Protein AF-A0AAW3FQ22-F1 (afdb_monomer)

pLDDT: mean 80.66, std 16.22, range [45.88, 98.12]

Foldseek 3Di:
DAPWFAFDQDDDPPDARQWGFGHRPNDTDIGGPPDSPDHDWAFQPDAELVRHTDTQQFWKQAPVRWIWGKHADWDQDPVRDIDHTIWTATLQPRDTDHDDNNIDRPGGCPPCVVSSVPRD

Secondary structure (DSSP, 8-state):
--SB------S-TTS--SEEEEEETTEEEEEE---TT--PPPEEEEE-TTSPEEETTEEEE-TT--EEEEEEEEEE-TTS-EEEEEEEEETTT--EE---TT-EEEEETTT-GGGGTTT-

InterPro domains:
  IPR010024 Conserved hypothetical protein CHP1671 [TIGR01671] (32-118)
  IPR019096 YopX protein [PF09643] (29-117)
  IPR023385 YopX-like, C-terminal [G3DSA:2.30.30.290] (45-120)

Sequence (120 aa):
MADYVSAIQNGDTQGTPSSVNVIVNGKNETWDIKNDHVELLQFTGLKDVNGKDIYEGDVLRTKAGLIQIVEKGILETDREDIISGFYANNLSDDKPHTFSYDDEAIGNVHENPELLEADK

Solvent-accessible surface area (backbone atoms only — not comparable to full-atom values): 7318 Å² total; per-residue (Å²): 129,66,79,42,80,50,73,52,70,65,69,69,102,83,60,76,49,52,34,33,47,30,30,48,79,91,37,86,42,78,46,72,46,89,46,102,83,62,82,88,67,52,75,72,88,47,60,31,61,85,67,48,78,40,35,49,41,27,27,31,34,39,84,89,66,51,49,24,38,28,47,74,51,75,44,77,44,101,81,77,46,75,49,76,48,78,34,30,29,29,70,73,75,73,47,80,37,78,86,56,81,63,23,34,76,79,47,28,64,84,86,35,58,71,69,72,62,74,64,111

Mean predicted aligned error: 8.67 Å

Nearest PDB structures (foldseek):
  2p84-assembly1_A-2  TM=6.814E-01  e=4.767E-05  Phietavirus pv37
  6gml-assembly1_Z  TM=2.556E-01  e=1.141E+00  Homo sapiens
  8k6t-assembly1_A  TM=4.507E-01  e=7.062E+00  Streptococcus pyogenes serotype M3
  9ixm-assembly1_B  TM=1.860E-01  e=8.870E+00  Lacticaseibacillus

Organism: NCBI:txid1304889

Radius of gyration: 16.41 Å; Cα contacts (8 Å, |Δi|>4): 229; chains: 1; bounding box: 46×29×38 Å

Structure (mmCIF, N/CA/C/O backbone):
data_AF-A0AAW3FQ22-F1
#
_entry.id   AF-A0AAW3FQ22-F1
#
loop_
_atom_site.group_PDB
_atom_site.id
_atom_site.type_symbol
_atom_site.label_atom_id
_atom_site.label_alt_id
_atom_site.label_comp_id
_atom_site.label_asym_id
_atom_site.label_entity_id
_atom_site.label_seq_id
_atom_site.pdbx_PDB_ins_code
_atom_site.Cartn_x
_atom_site.Cartn_y
_atom_site.Cartn_z
_atom_site.occupancy
_atom_site.B_iso_or_equiv
_atom_site.auth_seq_id
_atom_site.auth_comp_id
_atom_site.auth_asym_id
_atom_site.auth_atom_id
_atom_site.pdbx_PDB_model_num
ATOM 1 N N . MET A 1 1 ? -27.531 5.070 4.772 1.00 50.09 1 MET A N 1
ATOM 2 C CA . MET A 1 1 ? -26.093 5.248 4.482 1.00 50.09 1 MET A CA 1
ATOM 3 C C . MET A 1 1 ? -25.555 6.178 5.550 1.00 50.09 1 MET A C 1
ATOM 5 O O . MET A 1 1 ? -26.291 7.078 5.922 1.00 50.09 1 MET A O 1
ATOM 9 N N . ALA A 1 2 ? -24.375 5.921 6.114 1.00 46.56 2 ALA A N 1
ATOM 10 C CA . ALA A 1 2 ? -23.752 6.887 7.016 1.00 46.56 2 ALA A CA 1
ATOM 11 C C . ALA A 1 2 ? -23.307 8.105 6.195 1.00 46.56 2 ALA A C 1
ATOM 13 O O . ALA A 1 2 ? -22.714 7.925 5.134 1.00 46.56 2 ALA A O 1
ATOM 14 N N . ASP A 1 3 ? -23.615 9.313 6.666 1.00 49.25 3 ASP A N 1
ATOM 15 C CA . ASP A 1 3 ? -23.253 10.553 5.965 1.00 49.25 3 ASP A CA 1
ATOM 16 C C . ASP A 1 3 ? -21.737 10.810 5.991 1.00 49.25 3 ASP A C 1
ATOM 18 O O . ASP A 1 3 ? -21.208 11.469 5.099 1.00 49.25 3 ASP A O 1
ATOM 22 N N . TYR A 1 4 ? -21.029 1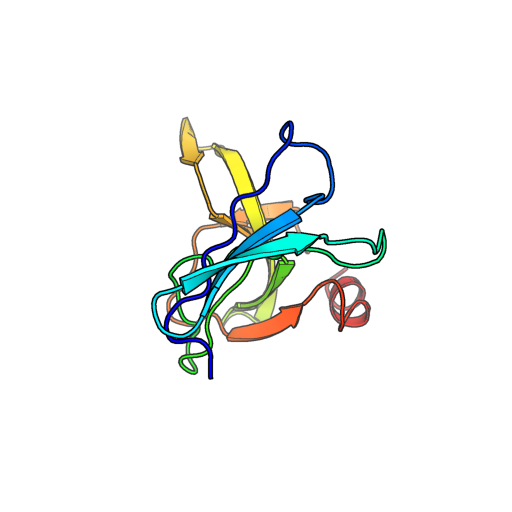0.294 7.007 1.00 52.34 4 TYR A N 1
ATOM 23 C CA . TYR A 1 4 ? -19.587 10.469 7.165 1.00 52.34 4 TYR A CA 1
ATOM 24 C C . TYR A 1 4 ? -18.982 9.424 8.121 1.00 52.34 4 TYR A C 1
ATOM 26 O O . TYR A 1 4 ? -19.263 9.409 9.316 1.00 52.34 4 TYR A O 1
ATOM 34 N N . VAL A 1 5 ? -18.106 8.549 7.625 1.00 56.78 5 VAL A N 1
ATOM 35 C CA . VAL A 1 5 ? -17.374 7.595 8.474 1.00 56.78 5 VAL A CA 1
ATOM 36 C C . VAL A 1 5 ? -15.961 8.123 8.689 1.00 56.78 5 VAL A C 1
ATOM 38 O O . VAL A 1 5 ? -15.117 8.012 7.807 1.00 56.78 5 VAL A O 1
ATOM 41 N N . SER A 1 6 ? -15.693 8.702 9.858 1.00 56.03 6 SER A N 1
ATOM 42 C CA . SER A 1 6 ? -14.320 8.826 10.349 1.00 56.03 6 SER A CA 1
ATOM 43 C C . SER A 1 6 ? -13.926 7.545 11.069 1.00 56.03 6 SER A C 1
ATOM 45 O O . SER A 1 6 ? -14.743 6.927 11.742 1.00 56.03 6 SER A O 1
ATOM 47 N N . ALA A 1 7 ? -12.667 7.152 10.956 1.00 59.03 7 ALA A N 1
ATOM 48 C CA . ALA A 1 7 ? -12.077 6.156 11.826 1.00 59.03 7 ALA A CA 1
ATOM 49 C C . ALA A 1 7 ? -10.898 6.797 12.537 1.00 59.03 7 ALA A C 1
ATOM 51 O O . ALA A 1 7 ? -10.021 7.372 11.900 1.00 59.03 7 ALA A O 1
ATOM 52 N N . ILE A 1 8 ? -10.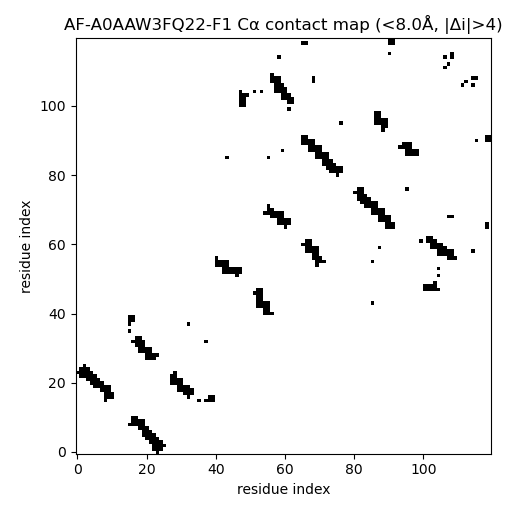912 6.746 13.865 1.00 56.16 8 ILE A N 1
ATOM 53 C CA . ILE A 1 8 ? -9.790 7.180 14.687 1.00 56.16 8 ILE A CA 1
ATOM 54 C C . ILE A 1 8 ? -9.230 5.905 15.296 1.00 56.16 8 ILE A C 1
ATOM 56 O O . ILE A 1 8 ? -9.877 5.310 16.156 1.00 56.16 8 ILE A O 1
ATOM 60 N N . GLN A 1 9 ? -8.064 5.470 14.821 1.00 57.38 9 GLN A N 1
ATOM 61 C CA . GLN A 1 9 ? -7.328 4.384 15.455 1.00 57.38 9 GLN A CA 1
ATOM 62 C C . GLN A 1 9 ? -6.844 4.875 16.823 1.00 57.38 9 GLN A C 1
ATOM 64 O O . GLN A 1 9 ? -6.022 5.785 16.917 1.00 57.38 9 GLN A O 1
ATOM 69 N N . ASN A 1 10 ? -7.394 4.296 17.888 1.00 48.56 10 ASN A N 1
ATOM 70 C CA . ASN A 1 10 ? -6.971 4.564 19.258 1.00 48.56 10 ASN A CA 1
ATOM 71 C C . ASN A 1 10 ? -5.899 3.532 19.650 1.00 48.56 10 ASN A C 1
ATOM 73 O O . ASN A 1 10 ? -6.248 2.396 19.969 1.00 48.56 10 ASN A O 1
ATOM 77 N N . GLY A 1 11 ? -4.613 3.898 19.611 1.00 52.22 11 GLY A N 1
ATOM 78 C CA . GLY A 1 11 ? -3.507 3.003 19.991 1.00 52.22 11 GLY A CA 1
ATOM 79 C C . GLY A 1 11 ? -2.164 3.386 19.370 1.00 52.22 11 GLY A C 1
ATOM 80 O O . GLY A 1 11 ? -2.115 4.196 18.445 1.00 52.22 11 GLY A O 1
ATOM 81 N N . ASP A 1 12 ? -1.077 2.837 19.912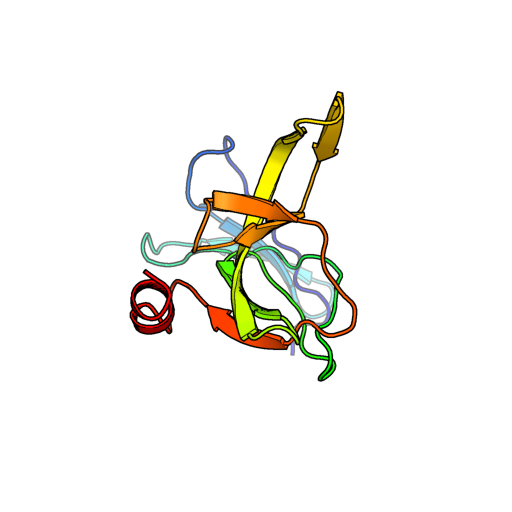 1.00 45.88 12 ASP A N 1
ATOM 82 C CA . ASP A 1 12 ? 0.267 2.928 19.343 1.00 45.88 12 ASP A CA 1
ATOM 83 C C . ASP A 1 12 ? 0.315 2.280 17.949 1.00 45.88 12 ASP A C 1
ATOM 85 O O . ASP A 1 12 ? -0.504 1.440 17.585 1.00 45.88 12 ASP A O 1
ATOM 89 N N . THR A 1 13 ? 1.257 2.731 17.127 1.00 49.06 13 THR A N 1
ATOM 90 C CA . THR A 1 13 ? 1.355 2.517 15.672 1.00 49.06 13 THR A CA 1
ATOM 91 C C . THR A 1 13 ? 1.643 1.065 15.239 1.00 49.06 13 THR A C 1
ATOM 93 O O . THR A 1 13 ? 2.275 0.851 14.210 1.00 49.06 13 THR A O 1
ATOM 96 N N . GLN A 1 14 ? 1.252 0.069 16.036 1.00 50.72 14 GLN A N 1
ATOM 97 C CA . GLN A 1 14 ? 1.576 -1.353 15.869 1.00 50.72 14 GLN A CA 1
ATOM 98 C C . GLN A 1 14 ? 0.372 -2.300 16.056 1.00 50.72 14 GLN A C 1
ATOM 100 O O . GLN A 1 14 ? 0.549 -3.508 15.931 1.00 50.72 14 GLN A O 1
ATOM 105 N N . GLY A 1 15 ? -0.837 -1.817 16.372 1.00 51.41 15 GLY A N 1
ATOM 106 C CA . GLY A 1 15 ? -1.931 -2.703 16.792 1.00 51.41 15 GLY A CA 1
ATOM 107 C C . GLY A 1 15 ? -3.294 -2.337 16.224 1.00 51.41 15 GLY A C 1
ATOM 108 O O . GLY A 1 15 ? -3.686 -1.168 16.215 1.00 51.41 15 GLY A O 1
ATOM 109 N N . THR A 1 16 ? -4.008 -3.368 15.771 1.00 52.94 16 THR A N 1
ATOM 110 C CA . THR A 1 16 ? -5.393 -3.363 15.297 1.00 52.94 16 THR A CA 1
ATOM 111 C C . THR A 1 16 ? -6.258 -2.367 16.080 1.00 52.94 16 THR A C 1
ATOM 113 O O . THR A 1 16 ? -6.267 -2.399 17.315 1.00 52.94 16 THR A O 1
ATOM 116 N N . PRO A 1 17 ? -6.985 -1.461 15.407 1.00 59.53 17 PRO A N 1
ATOM 117 C CA . PRO A 1 17 ? -7.840 -0.494 16.081 1.00 59.53 17 PRO A CA 1
ATOM 118 C C . PRO A 1 17 ? -8.868 -1.226 16.946 1.00 59.53 17 PRO A C 1
ATOM 120 O O . PRO A 1 17 ? -9.654 -2.018 16.447 1.00 59.53 17 PRO A O 1
ATOM 123 N N . SER A 1 18 ? -8.880 -0.936 18.248 1.00 59.34 18 SER A N 1
ATOM 124 C CA . SER A 1 18 ? -9.841 -1.515 19.202 1.00 59.34 18 SER A CA 1
ATOM 125 C C . SER A 1 18 ? -11.249 -0.916 19.069 1.00 59.34 18 SER A C 1
ATOM 127 O O . SER A 1 18 ? -12.237 -1.489 19.528 1.00 59.34 18 SER A O 1
ATOM 129 N N . SER A 1 19 ? -11.358 0.256 18.442 1.00 65.25 19 SER A N 1
ATOM 130 C CA . SER A 1 19 ? -12.616 0.968 18.212 1.00 65.25 19 SER A CA 1
ATOM 131 C C . SER A 1 19 ? -12.489 1.979 17.071 1.00 65.25 19 SER A C 1
ATOM 133 O O . SER A 1 19 ? -11.396 2.464 16.777 1.00 65.25 19 SER A O 1
ATOM 135 N N . VAL A 1 20 ? -13.621 2.312 16.449 1.00 70.94 20 VAL A N 1
ATOM 136 C CA . VAL A 1 20 ? -13.766 3.336 15.402 1.00 70.94 20 VAL A CA 1
ATOM 137 C C . VAL A 1 20 ? -14.874 4.301 15.806 1.00 70.94 20 VAL A C 1
ATOM 139 O O . VAL A 1 20 ? -15.976 3.881 16.147 1.00 70.94 20 VAL A O 1
ATOM 142 N N . ASN A 1 21 ? -14.600 5.604 15.752 1.00 67.31 21 ASN A N 1
ATOM 143 C CA . ASN A 1 21 ? -15.598 6.645 16.010 1.00 67.31 21 ASN A CA 1
ATOM 144 C C . ASN A 1 21 ? -16.261 7.107 14.706 1.00 67.31 21 ASN A C 1
ATOM 146 O O . ASN A 1 21 ? -15.697 7.940 13.998 1.00 67.31 21 ASN A O 1
ATOM 150 N N . VAL A 1 22 ? -17.458 6.599 14.421 1.00 68.19 22 VAL A N 1
ATOM 151 C CA . VAL A 1 22 ? -18.233 6.857 13.198 1.00 68.19 22 VAL A CA 1
ATOM 152 C C . VAL A 1 22 ? -19.244 7.989 13.420 1.00 68.19 22 VAL A C 1
ATOM 154 O O . VAL A 1 22 ? -19.817 8.103 14.502 1.00 68.19 22 VAL A O 1
ATOM 157 N N . ILE A 1 23 ? -19.526 8.806 12.395 1.00 66.81 23 ILE A N 1
ATOM 158 C CA . ILE A 1 23 ? -20.620 9.790 12.427 1.00 66.81 23 ILE A CA 1
ATOM 159 C C . ILE A 1 23 ? -21.773 9.319 11.532 1.00 66.81 23 ILE A C 1
ATOM 161 O O . ILE A 1 23 ? -21.779 9.486 10.313 1.00 66.81 23 ILE A O 1
ATOM 165 N N . VAL A 1 24 ? -22.810 8.750 12.138 1.00 67.19 24 VAL A N 1
ATOM 166 C CA . VAL A 1 24 ? -23.988 8.270 11.403 1.00 67.19 24 VAL A CA 1
ATOM 167 C C . VAL A 1 24 ? -25.132 9.264 11.594 1.00 67.19 24 VAL A C 1
ATOM 169 O O . VAL A 1 24 ? -25.590 9.487 12.712 1.00 67.19 24 VAL A O 1
ATOM 172 N N . ASN A 1 25 ? -25.611 9.883 10.509 1.00 72.88 25 ASN A N 1
ATOM 173 C CA . ASN A 1 25 ? -26.719 10.852 10.530 1.00 72.88 25 ASN A CA 1
ATOM 174 C C . ASN A 1 25 ? -26.503 12.013 11.527 1.00 72.88 25 ASN A C 1
ATOM 176 O 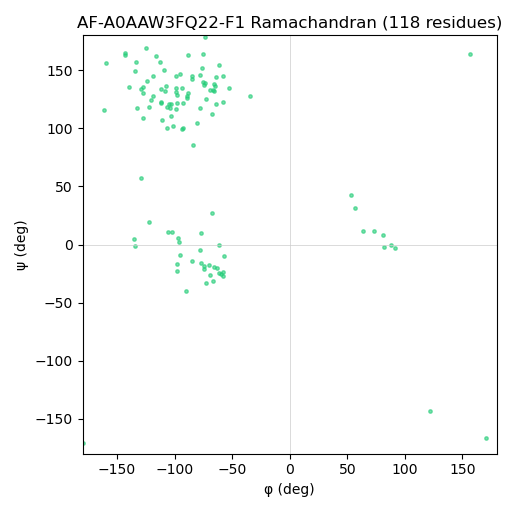O . ASN A 1 25 ? -27.399 12.367 12.299 1.00 72.88 25 ASN A O 1
ATOM 180 N N . GLY A 1 26 ? -25.283 12.560 11.571 1.00 73.06 26 GLY A N 1
ATOM 181 C CA . GLY A 1 26 ? -24.914 13.662 12.469 1.00 73.06 26 GLY A CA 1
ATOM 182 C C . GLY A 1 26 ? -24.764 13.282 13.948 1.00 73.06 26 GLY A C 1
ATOM 183 O O . GLY A 1 26 ? -24.673 14.173 14.794 1.00 73.06 26 GLY A O 1
ATOM 184 N N . LYS A 1 27 ? -24.740 11.986 14.284 1.00 74.25 27 LYS A N 1
ATOM 185 C CA . LYS A 1 27 ? -24.493 11.491 15.645 1.00 74.25 27 LYS A CA 1
ATOM 186 C C . LYS A 1 27 ? -23.157 10.766 15.714 1.00 74.25 27 LYS A C 1
ATOM 188 O O . LYS A 1 27 ? -22.876 9.925 14.869 1.00 74.25 27 LYS A O 1
ATOM 193 N N . ASN A 1 28 ? -22.371 11.079 16.743 1.00 76.94 28 ASN A N 1
ATOM 194 C CA . ASN A 1 28 ? -21.153 10.341 17.059 1.00 76.94 28 ASN A CA 1
ATOM 195 C C . ASN A 1 28 ? -21.522 8.978 17.652 1.00 76.94 28 ASN A C 1
ATOM 197 O O . ASN A 1 28 ? -22.234 8.915 18.657 1.00 76.94 28 ASN A O 1
ATOM 201 N N . GLU A 1 29 ? -21.002 7.915 17.057 1.00 72.44 29 GLU A N 1
ATOM 202 C CA . GLU A 1 29 ? -21.083 6.549 17.557 1.00 72.44 29 GLU A CA 1
ATOM 203 C C . GLU A 1 29 ? -19.670 5.978 17.689 1.00 72.44 29 GLU A C 1
ATOM 205 O O . GLU A 1 29 ? -18.814 6.203 16.837 1.00 72.44 29 GLU A O 1
ATOM 210 N N . THR A 1 30 ? -19.419 5.221 18.753 1.00 72.56 30 THR A N 1
ATOM 211 C CA . THR A 1 30 ? -18.194 4.428 18.891 1.00 72.56 30 THR A CA 1
ATOM 212 C C . THR A 1 30 ? -18.545 2.983 18.593 1.00 72.56 30 THR A C 1
ATOM 214 O O . THR A 1 30 ? -19.416 2.404 19.243 1.00 72.56 30 THR A O 1
ATOM 217 N N . TRP A 1 31 ? -17.900 2.411 17.585 1.00 71.38 31 TRP A N 1
ATOM 218 C CA . TRP A 1 31 ? -18.052 1.013 17.219 1.00 71.38 31 TRP A CA 1
ATOM 219 C C . TRP A 1 31 ? -16.834 0.256 17.734 1.00 71.38 31 TRP A C 1
ATOM 221 O O . TRP A 1 31 ? -15.719 0.459 17.252 1.00 71.38 31 TRP A O 1
ATOM 231 N N . ASP A 1 32 ? -17.046 -0.595 18.739 1.00 68.50 32 ASP A N 1
ATOM 232 C CA . ASP A 1 32 ? -16.014 -1.511 19.217 1.00 68.50 32 ASP A CA 1
ATOM 233 C C . ASP A 1 32 ? -15.669 -2.495 18.095 1.00 68.50 32 ASP A C 1
ATOM 235 O O . ASP A 1 32 ? -16.527 -3.263 17.642 1.00 68.50 32 ASP A O 1
ATOM 239 N N . ILE A 1 33 ? -14.405 -2.526 17.681 1.00 67.50 33 ILE A N 1
ATOM 240 C CA . ILE A 1 33 ? -13.909 -3.587 16.809 1.00 67.50 33 ILE A CA 1
ATOM 241 C C . ILE A 1 33 ? -13.553 -4.747 17.737 1.00 67.50 33 ILE A C 1
ATOM 243 O O . ILE A 1 33 ? -12.432 -4.888 18.207 1.00 67.50 33 ILE A O 1
ATOM 247 N N . LYS A 1 34 ? -14.553 -5.573 18.062 1.00 56.09 34 LYS A N 1
ATOM 248 C CA . LYS A 1 34 ? -14.389 -6.752 18.938 1.00 56.09 34 LYS A CA 1
ATOM 249 C C . LYS A 1 34 ?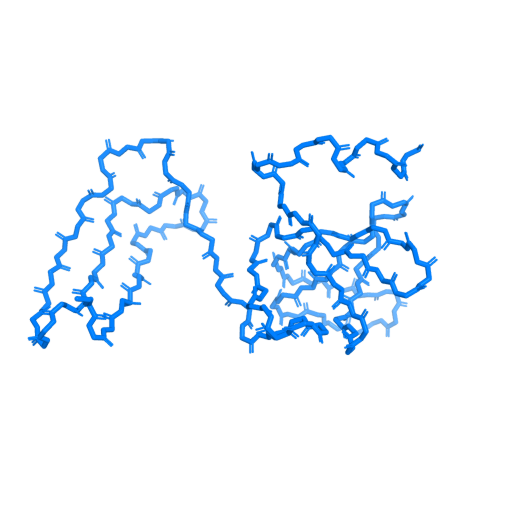 -13.727 -7.942 18.244 1.00 56.09 34 LYS A C 1
ATOM 251 O O . LYS A 1 34 ? -13.797 -9.056 18.756 1.00 56.09 34 LYS A O 1
ATOM 256 N N . ASN A 1 35 ? -13.199 -7.735 17.046 1.00 54.34 35 ASN A N 1
ATOM 257 C CA . ASN A 1 35 ? -12.822 -8.811 16.158 1.00 54.34 35 ASN A CA 1
ATOM 258 C C . ASN A 1 35 ? -11.374 -8.613 15.726 1.00 54.34 35 ASN A C 1
ATOM 260 O O . ASN A 1 35 ? -11.093 -7.747 14.900 1.00 54.34 35 ASN A O 1
ATOM 264 N N . ASP A 1 36 ? -10.488 -9.466 16.237 1.00 61.03 36 ASP A N 1
ATOM 265 C CA . ASP A 1 36 ? -9.069 -9.547 15.856 1.00 61.03 36 ASP A CA 1
ATOM 266 C C . ASP A 1 36 ? -8.877 -9.902 14.360 1.00 61.03 36 ASP A C 1
ATOM 268 O O . ASP A 1 36 ? -7.758 -10.014 13.872 1.00 61.03 36 ASP A O 1
ATOM 272 N N . HIS A 1 37 ? -9.979 -10.091 13.626 1.00 65.56 37 HIS A N 1
ATOM 273 C CA . HIS A 1 37 ? -10.047 -10.413 12.202 1.00 65.56 37 HIS A CA 1
ATOM 274 C C . HIS A 1 37 ? -10.482 -9.236 11.312 1.00 65.56 37 HIS A C 1
ATOM 276 O O . HIS A 1 37 ? -10.832 -9.459 10.155 1.00 65.56 37 HIS A O 1
ATOM 282 N N . VAL A 1 38 ? -10.543 -8.007 11.835 1.00 69.00 38 VAL A N 1
ATOM 283 C CA . VAL A 1 38 ? -10.855 -6.812 11.035 1.00 69.00 38 VAL A CA 1
ATOM 284 C C . VAL A 1 38 ? -9.625 -5.924 10.953 1.00 69.00 38 VAL A C 1
ATOM 286 O O . VAL A 1 38 ? -9.112 -5.465 11.970 1.00 69.00 38 VAL A O 1
ATOM 289 N N . GLU A 1 39 ? -9.200 -5.645 9.728 1.00 72.62 39 GLU A N 1
ATOM 290 C CA . GLU A 1 39 ? -8.112 -4.728 9.417 1.00 72.62 39 GLU A CA 1
ATOM 291 C C . GLU A 1 39 ? -8.693 -3.453 8.797 1.00 72.62 39 GLU A C 1
ATOM 293 O O . GLU A 1 39 ? -9.571 -3.515 7.933 1.00 72.62 39 GLU A O 1
ATOM 298 N N . LEU A 1 40 ? -8.267 -2.285 9.288 1.00 76.31 40 LEU A N 1
ATOM 299 C CA . LEU A 1 40 ? -8.648 -1.009 8.687 1.00 76.31 40 LEU A CA 1
ATOM 300 C C . LEU A 1 40 ? -7.587 -0.608 7.673 1.00 76.31 40 LEU A C 1
ATOM 302 O O . LEU A 1 40 ? -6.437 -0.405 8.045 1.00 76.31 40 LEU A O 1
ATOM 306 N N . LEU A 1 41 ? -8.009 -0.421 6.427 1.00 83.88 41 LEU A N 1
ATOM 307 C CA . LEU A 1 41 ? -7.153 0.058 5.347 1.00 83.88 41 LEU A CA 1
ATOM 308 C C . LEU A 1 41 ? -7.373 1.555 5.144 1.00 83.88 41 LEU A C 1
ATOM 310 O O . LEU A 1 41 ? -8.513 2.037 5.127 1.00 83.88 41 LEU A O 1
ATOM 314 N N . GLN A 1 42 ? -6.286 2.311 5.003 1.00 87.75 42 GLN A N 1
ATOM 315 C CA . GLN A 1 42 ? -6.371 3.755 4.849 1.00 87.75 42 GLN A CA 1
ATOM 316 C C . GLN A 1 42 ? -6.516 4.144 3.371 1.00 87.75 42 GLN A C 1
ATOM 318 O O . GLN A 1 42 ? -5.745 3.717 2.518 1.00 87.75 42 GLN A O 1
ATOM 323 N N . PHE A 1 43 ? -7.493 5.003 3.069 1.00 92.56 43 PHE A N 1
ATOM 324 C CA . PHE A 1 43 ? -7.612 5.626 1.751 1.00 92.56 43 PHE A CA 1
ATOM 325 C C . PHE A 1 43 ? -6.422 6.556 1.489 1.00 92.56 43 PHE A C 1
ATOM 327 O O . PHE A 1 43 ? -6.103 7.411 2.321 1.00 92.56 43 PHE A O 1
ATOM 334 N N . THR A 1 44 ? -5.808 6.437 0.314 1.00 93.69 44 THR A N 1
ATOM 335 C CA . THR A 1 44 ? -4.634 7.239 -0.065 1.00 93.69 44 THR A CA 1
ATOM 336 C C . THR A 1 44 ? -4.969 8.690 -0.418 1.00 93.69 44 THR A C 1
ATOM 338 O O . THR A 1 44 ? -4.091 9.550 -0.383 1.00 93.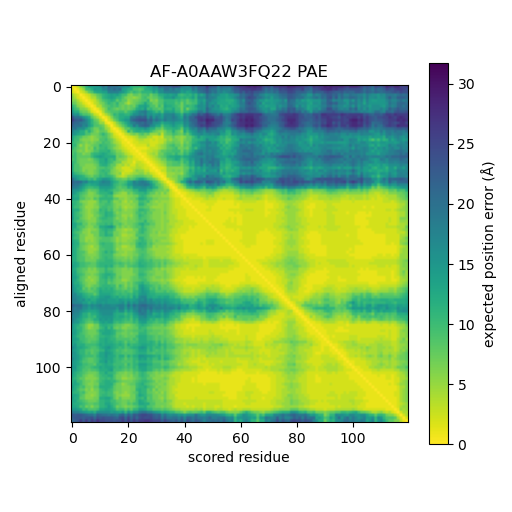69 44 THR A O 1
ATOM 341 N N . GLY A 1 45 ? -6.229 8.979 -0.767 1.00 94.44 45 GLY A N 1
ATOM 342 C CA . GLY A 1 45 ? -6.629 10.254 -1.371 1.00 94.44 45 GLY A CA 1
ATOM 343 C C . GLY A 1 45 ? -6.605 10.250 -2.903 1.00 94.44 45 GLY A C 1
ATOM 344 O O . GLY A 1 45 ? -6.979 11.254 -3.510 1.00 94.44 45 GLY A O 1
ATOM 345 N N . LEU A 1 46 ? -6.175 9.150 -3.527 1.00 95.94 46 LEU A N 1
ATOM 346 C CA . LEU A 1 46 ? -5.988 9.029 -4.972 1.00 95.94 46 LEU A CA 1
ATOM 347 C C . LEU A 1 46 ? -6.985 8.057 -5.602 1.00 95.94 46 LEU A C 1
ATOM 349 O O . LEU A 1 46 ? -7.522 7.165 -4.948 1.00 95.94 46 LEU A O 1
ATOM 353 N N . LYS A 1 47 ? -7.204 8.236 -6.904 1.00 97.19 47 LYS A N 1
ATOM 354 C CA . LYS A 1 47 ? -8.001 7.338 -7.736 1.00 97.19 47 LYS A CA 1
ATOM 355 C C . LYS A 1 47 ? -7.134 6.746 -8.837 1.00 97.19 47 LYS A C 1
ATOM 357 O O . LYS A 1 47 ? -6.266 7.444 -9.358 1.00 97.19 47 LYS A O 1
ATOM 362 N N . ASP A 1 48 ? -7.402 5.495 -9.183 1.00 97.69 48 ASP A N 1
ATOM 363 C CA . ASP A 1 48 ? -6.767 4.800 -10.299 1.00 97.69 48 ASP A CA 1
ATOM 364 C C . ASP A 1 48 ? -7.294 5.305 -11.658 1.00 97.69 48 ASP A C 1
ATOM 366 O O . ASP A 1 48 ? -8.192 6.156 -11.732 1.00 97.69 48 ASP A O 1
ATOM 370 N N . VAL A 1 49 ? -6.758 4.758 -12.752 1.00 97.81 49 VAL A N 1
ATOM 371 C CA . VAL A 1 49 ? -7.142 5.115 -14.130 1.00 97.81 49 VAL A CA 1
ATOM 372 C C . VAL A 1 49 ? -8.639 4.911 -14.434 1.00 97.81 49 VAL A C 1
ATOM 374 O O . VAL A 1 49 ? -9.195 5.574 -15.313 1.00 97.81 49 VAL A O 1
ATOM 377 N N . ASN A 1 50 ? -9.319 4.036 -13.689 1.00 97.44 50 ASN A N 1
ATOM 378 C CA . ASN A 1 50 ? -10.744 3.735 -13.825 1.00 97.44 50 ASN A CA 1
ATOM 379 C C . ASN A 1 50 ? -11.623 4.540 -12.843 1.00 97.44 50 ASN A C 1
ATOM 381 O O . ASN A 1 50 ? -12.845 4.371 -12.819 1.00 97.44 50 ASN A O 1
ATOM 385 N N . GLY A 1 51 ? -11.031 5.429 -12.037 1.00 96.69 51 GLY A N 1
ATOM 386 C CA . GLY A 1 51 ? -11.726 6.241 -11.037 1.00 96.69 51 GLY A CA 1
ATOM 387 C C . GLY A 1 51 ? -12.015 5.519 -9.713 1.00 96.69 51 GLY A C 1
ATOM 388 O O . GLY A 1 51 ? -12.734 6.075 -8.867 1.00 96.69 51 GLY A O 1
ATOM 389 N N . LYS A 1 52 ? -11.474 4.309 -9.519 1.00 96.50 52 LYS A N 1
ATOM 390 C CA . LYS A 1 52 ? -11.570 3.545 -8.270 1.00 96.50 52 LYS A CA 1
ATOM 391 C C . LYS A 1 52 ? -10.639 4.163 -7.227 1.00 96.50 52 LYS A C 1
ATOM 393 O O . LYS A 1 52 ? -9.526 4.560 -7.548 1.00 96.50 52 LYS A O 1
ATOM 398 N N . ASP A 1 53 ? -11.113 4.281 -5.991 1.00 97.25 53 ASP A N 1
ATOM 399 C CA . ASP A 1 53 ? -10.297 4.756 -4.869 1.00 97.25 53 ASP A CA 1
ATOM 400 C C . ASP A 1 53 ? -9.162 3.770 -4.568 1.00 97.25 53 ASP A C 1
ATOM 402 O O . ASP A 1 53 ? -9.399 2.563 -4.548 1.00 97.25 53 ASP A O 1
ATOM 406 N N . ILE A 1 54 ? -7.958 4.297 -4.331 1.00 97.19 54 ILE A N 1
ATOM 407 C CA . ILE A 1 54 ? -6.770 3.508 -3.986 1.00 97.19 54 ILE A CA 1
ATOM 408 C C . ILE A 1 54 ? -6.576 3.518 -2.468 1.00 97.19 54 ILE A C 1
ATOM 410 O O . ILE A 1 54 ? -6.518 4.590 -1.850 1.00 97.19 54 ILE A O 1
ATOM 414 N N . TYR A 1 55 ? -6.427 2.340 -1.875 1.00 96.31 55 TYR A N 1
ATOM 415 C CA . TYR A 1 55 ? -6.215 2.122 -0.446 1.00 96.31 55 TYR A CA 1
ATOM 416 C C . TYR A 1 55 ? -4.847 1.490 -0.168 1.00 96.31 55 TYR A C 1
ATOM 418 O O . TYR A 1 55 ? -4.201 0.929 -1.049 1.00 96.31 55 TYR A O 1
ATOM 426 N N . GLU A 1 56 ? -4.406 1.582 1.083 1.00 95.44 56 GLU A N 1
ATOM 427 C CA . GLU A 1 56 ? -3.309 0.766 1.606 1.00 95.44 56 GLU A CA 1
ATOM 428 C C . GLU A 1 56 ? -3.565 -0.727 1.346 1.00 95.44 56 GLU A C 1
ATOM 430 O O . GLU A 1 56 ? -4.678 -1.209 1.554 1.00 95.44 56 GLU A O 1
ATOM 435 N N . GLY A 1 57 ? -2.542 -1.443 0.871 1.00 95.56 57 GLY A N 1
ATOM 436 C CA . GLY A 1 57 ? -2.627 -2.861 0.523 1.00 95.56 57 GLY A CA 1
ATOM 437 C C . GLY A 1 57 ? -3.212 -3.159 -0.862 1.00 95.56 57 GLY A C 1
ATOM 438 O O . GLY A 1 57 ? -3.254 -4.330 -1.249 1.00 95.56 57 GLY A O 1
ATOM 439 N N . ASP A 1 58 ? -3.642 -2.152 -1.632 1.00 97.69 58 ASP A N 1
ATOM 440 C CA . ASP A 1 58 ? -4.041 -2.373 -3.025 1.00 97.69 58 ASP A CA 1
ATOM 441 C C . ASP A 1 58 ? -2.851 -2.844 -3.871 1.00 97.69 58 ASP A C 1
ATOM 443 O O . ASP A 1 58 ? -1.713 -2.401 -3.705 1.00 97.69 58 ASP A O 1
ATOM 447 N N . VAL A 1 59 ? -3.141 -3.736 -4.816 1.00 97.44 59 VAL A N 1
ATOM 448 C CA . VAL A 1 59 ? -2.202 -4.203 -5.833 1.00 97.44 59 VAL A CA 1
ATOM 449 C C . VAL A 1 59 ? -2.465 -3.424 -7.115 1.00 97.44 59 VAL A C 1
ATOM 451 O O . VAL A 1 59 ? -3.546 -3.516 -7.707 1.00 97.44 59 VAL A O 1
ATOM 454 N N . LEU A 1 60 ? -1.469 -2.657 -7.544 1.00 97.44 60 LEU A N 1
ATOM 455 C CA . LEU A 1 60 ? -1.513 -1.848 -8.751 1.00 97.44 60 LEU A CA 1
ATOM 456 C C . LEU A 1 60 ? -0.805 -2.555 -9.901 1.00 97.44 60 LEU A C 1
ATOM 458 O O . LEU A 1 60 ? 0.223 -3.210 -9.721 1.00 97.44 60 LEU A O 1
ATOM 462 N N . ARG A 1 61 ? -1.339 -2.370 -11.104 1.00 96.50 61 ARG A N 1
ATOM 463 C CA . ARG A 1 61 ? -0.669 -2.703 -12.355 1.00 96.50 61 ARG A CA 1
ATOM 464 C C . ARG A 1 61 ? -0.349 -1.423 -13.104 1.00 96.50 61 ARG A C 1
ATOM 466 O O . ARG A 1 61 ? -1.252 -0.675 -13.478 1.00 96.50 61 ARG A O 1
ATOM 473 N N . THR A 1 62 ? 0.932 -1.216 -13.378 1.00 94.56 62 THR A N 1
ATOM 474 C CA . THR A 1 62 ? 1.377 -0.109 -14.229 1.00 94.56 62 THR A CA 1
ATOM 475 C C . THR A 1 62 ? 1.084 -0.413 -15.700 1.00 94.56 62 THR A C 1
ATOM 477 O O . THR A 1 62 ? 0.951 -1.566 -16.119 1.00 94.56 62 THR A O 1
ATOM 480 N N . LYS A 1 63 ? 1.121 0.613 -16.550 1.00 92.44 63 LYS A N 1
ATOM 481 C CA . LYS A 1 63 ? 1.054 0.445 -18.013 1.00 92.44 63 LYS A CA 1
ATOM 482 C C . LYS A 1 63 ? 2.162 -0.432 -18.604 1.00 92.44 63 LYS A C 1
ATOM 484 O O . LYS A 1 63 ? 1.971 -1.021 -19.665 1.00 92.44 63 LYS A O 1
ATOM 489 N N . ALA A 1 64 ? 3.319 -0.497 -17.942 1.00 91.50 64 ALA A N 1
ATOM 490 C CA . ALA A 1 64 ? 4.426 -1.365 -18.337 1.00 91.50 64 ALA A CA 1
ATOM 491 C C . ALA A 1 64 ? 4.209 -2.833 -17.922 1.00 91.50 64 ALA A C 1
ATOM 493 O O . ALA A 1 64 ? 5.017 -3.685 -18.277 1.00 91.50 64 ALA A O 1
ATOM 494 N N . GLY A 1 65 ? 3.125 -3.128 -17.197 1.00 91.94 65 GLY A N 1
ATOM 495 C CA . GLY A 1 65 ? 2.792 -4.460 -16.706 1.00 91.94 65 GLY A CA 1
ATOM 496 C C . GLY A 1 65 ? 3.407 -4.806 -15.352 1.00 91.94 65 GLY A C 1
ATOM 497 O O . GLY A 1 65 ? 3.135 -5.893 -14.866 1.00 91.94 65 GLY A O 1
ATOM 498 N N . LEU A 1 66 ? 4.185 -3.901 -14.743 1.00 92.00 66 LEU A N 1
ATOM 499 C CA . LEU A 1 66 ? 4.761 -4.111 -13.410 1.00 92.00 66 LEU A CA 1
ATOM 500 C C . LEU A 1 66 ? 3.662 -4.168 -12.350 1.00 92.00 66 LEU A C 1
ATOM 502 O O . LEU A 1 66 ? 2.748 -3.331 -12.387 1.00 92.00 66 LEU A O 1
ATOM 506 N N . ILE A 1 67 ? 3.797 -5.106 -11.412 1.00 94.81 67 ILE A N 1
ATOM 507 C CA . ILE A 1 67 ? 2.932 -5.228 -10.240 1.00 94.81 67 ILE A CA 1
ATOM 508 C C . ILE A 1 67 ? 3.545 -4.485 -9.051 1.00 94.81 67 ILE A C 1
ATOM 510 O O . ILE A 1 67 ? 4.743 -4.599 -8.772 1.00 94.81 67 ILE A O 1
ATOM 514 N N . GLN A 1 68 ? 2.713 -3.721 -8.346 1.00 95.69 68 GLN A N 1
ATOM 515 C CA . GLN A 1 68 ? 3.115 -2.915 -7.195 1.00 95.69 68 GLN A CA 1
ATOM 516 C C . GLN A 1 68 ? 2.128 -3.077 -6.036 1.00 95.69 68 GLN A C 1
ATOM 518 O O . GLN A 1 68 ? 0.938 -3.253 -6.279 1.00 95.69 68 GLN A O 1
ATOM 523 N N . ILE A 1 69 ? 2.592 -2.968 -4.790 1.00 96.56 69 ILE A N 1
ATOM 524 C CA . ILE A 1 69 ? 1.732 -2.906 -3.594 1.00 96.56 69 ILE A CA 1
ATOM 525 C C . ILE A 1 69 ? 1.739 -1.488 -3.041 1.00 96.56 69 ILE A C 1
ATOM 527 O O . ILE A 1 69 ? 2.788 -0.854 -2.935 1.00 96.56 69 ILE A O 1
ATOM 531 N N . VAL A 1 70 ? 0.564 -0.994 -2.668 1.00 96.62 70 VAL A N 1
ATOM 532 C CA . VAL A 1 70 ? 0.430 0.283 -1.972 1.00 96.62 70 VAL A CA 1
ATOM 533 C C . VAL A 1 70 ? 0.796 0.116 -0.504 1.00 96.62 70 VAL A C 1
ATOM 535 O O . VAL A 1 70 ? 0.113 -0.578 0.246 1.00 96.62 70 VAL A O 1
ATOM 538 N N . GLU A 1 71 ? 1.838 0.816 -0.080 1.00 94.38 71 GLU A N 1
ATOM 539 C CA . GLU A 1 71 ? 2.347 0.810 1.287 1.00 94.38 71 GLU A CA 1
ATOM 540 C C . GLU A 1 71 ? 2.417 2.235 1.847 1.00 94.38 71 GLU A C 1
ATOM 542 O O . GLU A 1 71 ? 2.279 3.229 1.125 1.00 94.38 71 GLU A O 1
ATOM 547 N N . LYS A 1 72 ? 2.643 2.346 3.157 1.00 91.75 72 LYS A N 1
ATOM 548 C CA . LYS A 1 72 ? 2.780 3.617 3.865 1.00 91.75 72 LYS A CA 1
ATOM 549 C C . LYS A 1 72 ? 4.046 3.627 4.707 1.00 91.75 72 LYS A C 1
ATOM 551 O O . LYS A 1 72 ? 4.297 2.711 5.482 1.00 91.75 72 LYS A O 1
ATOM 556 N N . GLY A 1 73 ? 4.806 4.715 4.638 1.00 89.31 73 GLY A N 1
ATOM 557 C CA . GLY A 1 73 ? 6.042 4.822 5.401 1.00 89.31 73 GLY A CA 1
ATOM 558 C C . GLY A 1 73 ? 6.785 6.134 5.210 1.00 89.31 73 GLY A C 1
ATOM 559 O O . GLY A 1 73 ? 6.277 7.092 4.622 1.00 89.31 73 GLY A O 1
ATOM 560 N N . ILE A 1 74 ? 8.000 6.158 5.757 1.00 87.94 74 ILE A N 1
ATOM 561 C CA . ILE A 1 74 ? 8.995 7.201 5.523 1.00 87.94 74 ILE A CA 1
ATOM 562 C C . ILE A 1 74 ? 10.230 6.505 4.960 1.00 87.94 74 ILE A C 1
ATOM 564 O O . ILE A 1 74 ? 10.800 5.648 5.633 1.00 87.94 74 ILE A O 1
ATOM 568 N N . LEU A 1 75 ? 10.617 6.855 3.738 1.00 85.56 75 LEU A N 1
ATOM 569 C CA . LEU A 1 75 ? 11.708 6.213 3.012 1.00 85.56 75 LEU A CA 1
ATOM 570 C C . LEU A 1 75 ? 12.694 7.262 2.516 1.00 85.56 75 LEU A C 1
ATOM 572 O O . LEU A 1 75 ? 12.288 8.277 1.951 1.00 85.56 75 LEU A O 1
ATOM 576 N N . GLU A 1 76 ? 13.982 6.984 2.686 1.00 83.25 76 GLU A N 1
ATOM 577 C CA . GLU A 1 76 ? 15.046 7.678 1.965 1.00 83.25 76 GLU A CA 1
ATOM 578 C C . GLU A 1 76 ? 15.300 6.932 0.657 1.00 83.25 76 GLU A C 1
ATOM 580 O O . GLU A 1 76 ? 15.513 5.720 0.645 1.00 83.25 76 GLU A O 1
ATOM 585 N N . THR A 1 77 ? 15.237 7.650 -0.456 1.00 74.19 77 THR A N 1
ATOM 586 C CA . THR A 1 77 ? 15.526 7.087 -1.775 1.00 74.19 77 THR A CA 1
ATOM 587 C C . THR A 1 77 ? 17.014 7.205 -2.098 1.00 74.19 77 THR A C 1
ATOM 589 O O . THR A 1 77 ? 17.716 8.062 -1.560 1.00 74.19 77 THR A O 1
ATOM 592 N N . ASP A 1 78 ? 17.482 6.434 -3.082 1.00 75.56 78 ASP A N 1
ATOM 593 C CA . ASP A 1 78 ? 18.858 6.499 -3.608 1.00 75.56 78 ASP A CA 1
ATOM 594 C C . ASP A 1 78 ? 19.273 7.894 -4.134 1.00 75.56 78 ASP A C 1
ATOM 596 O O . ASP A 1 78 ? 20.436 8.113 -4.474 1.00 75.56 78 ASP A O 1
ATOM 600 N N . ARG A 1 79 ? 18.324 8.834 -4.258 1.00 75.81 79 ARG A N 1
ATOM 601 C CA . ARG A 1 79 ? 18.545 10.219 -4.702 1.00 75.81 79 ARG A CA 1
ATOM 602 C C . ARG A 1 79 ? 18.565 11.237 -3.560 1.00 75.81 79 ARG A C 1
ATOM 604 O O . ARG A 1 79 ? 18.530 12.428 -3.842 1.00 75.81 79 ARG A O 1
ATOM 611 N N . GLU A 1 80 ? 18.608 10.781 -2.308 1.00 75.94 80 GLU A N 1
ATOM 612 C CA . GLU A 1 80 ? 18.479 11.614 -1.098 1.00 75.94 80 GLU A CA 1
ATOM 613 C C . GLU A 1 80 ? 17.110 12.317 -0.963 1.00 75.94 80 GLU A C 1
ATOM 615 O O . GLU A 1 80 ? 16.928 13.175 -0.100 1.00 75.94 80 GLU A O 1
ATOM 620 N N . ASP A 1 81 ? 16.116 11.935 -1.776 1.00 78.69 81 ASP A N 1
ATOM 621 C CA . ASP A 1 81 ? 14.730 12.369 -1.586 1.00 78.69 81 ASP A CA 1
ATOM 622 C C . ASP A 1 81 ? 14.072 11.557 -0.463 1.00 78.69 81 ASP A C 1
ATOM 624 O O . ASP A 1 81 ? 14.319 10.355 -0.333 1.00 78.69 81 ASP A O 1
ATOM 628 N N . ILE A 1 82 ? 13.182 12.200 0.298 1.00 82.19 82 ILE A N 1
ATOM 629 C CA . ILE A 1 82 ? 12.368 11.552 1.333 1.00 82.19 82 ILE A CA 1
ATOM 630 C C . ILE A 1 82 ? 10.940 11.390 0.819 1.00 82.19 82 ILE A C 1
ATOM 632 O O . ILE A 1 82 ? 10.252 12.376 0.543 1.00 82.19 82 ILE A O 1
ATOM 636 N N . ILE A 1 83 ? 10.467 10.148 0.757 1.00 81.00 83 ILE A N 1
ATOM 637 C CA . ILE A 1 83 ? 9.044 9.845 0.601 1.00 81.00 83 ILE A CA 1
ATOM 638 C C . ILE A 1 83 ? 8.444 9.753 2.001 1.00 81.00 83 ILE A C 1
ATOM 640 O O . ILE A 1 83 ? 8.955 9.027 2.846 1.00 81.00 83 ILE A O 1
ATOM 644 N N . SER A 1 84 ? 7.366 10.491 2.256 1.00 87.19 84 SER A N 1
ATOM 645 C CA . SER A 1 84 ? 6.604 10.428 3.505 1.00 87.19 84 SER A CA 1
ATOM 646 C C . SER A 1 84 ? 5.119 10.342 3.172 1.00 87.19 84 SER A C 1
ATOM 648 O O . SER A 1 84 ? 4.572 11.251 2.546 1.00 87.19 84 SER A O 1
ATOM 650 N N . GLY A 1 85 ? 4.478 9.238 3.555 1.00 90.81 85 GLY A N 1
ATOM 651 C CA . GLY A 1 85 ? 3.085 8.944 3.217 1.00 90.81 85 GLY A CA 1
ATOM 652 C C . GLY A 1 85 ? 2.950 7.633 2.449 1.00 90.81 85 GLY A C 1
ATOM 653 O O . GLY A 1 85 ? 3.646 6.669 2.759 1.00 90.81 85 GLY A O 1
ATOM 654 N N . PHE A 1 86 ? 2.030 7.597 1.485 1.00 94.25 86 PHE A N 1
ATOM 655 C CA . PHE A 1 86 ? 1.793 6.418 0.654 1.00 94.25 86 PHE A CA 1
ATOM 656 C C . PHE A 1 86 ? 2.743 6.357 -0.540 1.00 94.25 86 PHE A C 1
ATOM 658 O O . PHE A 1 86 ? 3.028 7.383 -1.163 1.00 94.25 86 PHE A O 1
ATOM 665 N N . TYR A 1 87 ? 3.176 5.150 -0.882 1.00 93.94 87 TYR A N 1
ATOM 666 C CA . TYR A 1 87 ? 3.976 4.843 -2.064 1.00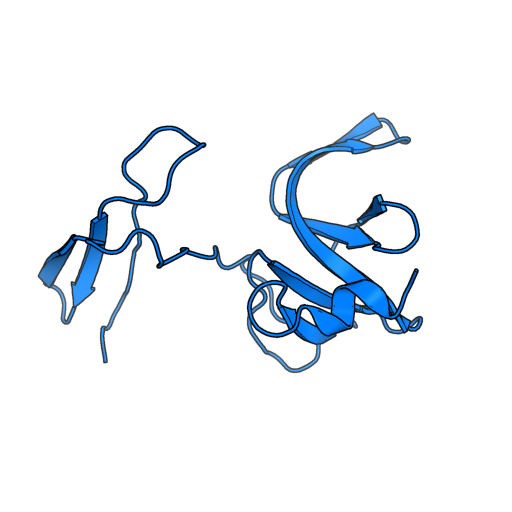 93.94 87 TYR A CA 1
ATOM 667 C C . TYR A 1 87 ? 3.557 3.496 -2.660 1.00 93.94 87 TYR A C 1
ATOM 669 O O . TYR A 1 87 ? 2.866 2.712 -2.014 1.00 93.94 87 TYR A O 1
ATOM 677 N N . ALA A 1 88 ? 3.968 3.243 -3.900 1.00 94.12 88 ALA A N 1
ATOM 678 C CA . ALA A 1 88 ? 3.773 1.971 -4.584 1.00 94.12 88 ALA A CA 1
ATOM 679 C C . ALA A 1 88 ? 5.112 1.233 -4.652 1.00 94.12 88 ALA A C 1
ATOM 681 O O . ALA A 1 88 ? 6.074 1.745 -5.222 1.00 94.12 88 ALA A O 1
ATOM 682 N N . ASN A 1 89 ? 5.196 0.058 -4.044 1.00 92.81 89 ASN A N 1
ATOM 683 C CA . ASN A 1 89 ? 6.405 -0.749 -3.995 1.00 92.81 89 ASN A CA 1
ATOM 684 C C . ASN A 1 89 ? 6.358 -1.835 -5.072 1.00 92.81 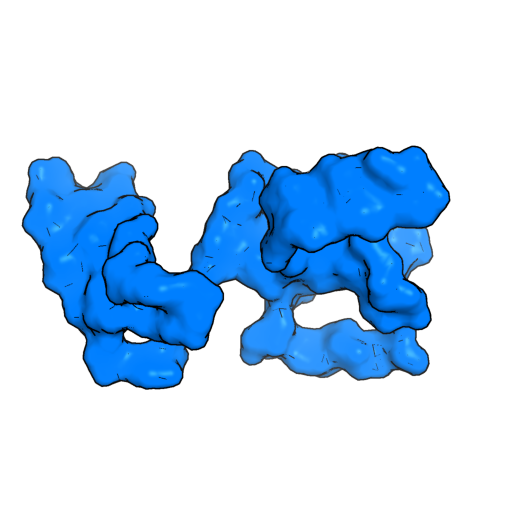89 ASN A C 1
ATOM 686 O O . ASN A 1 89 ? 5.418 -2.629 -5.091 1.00 92.81 89 ASN A O 1
ATOM 690 N N . ASN A 1 90 ? 7.329 -1.870 -5.986 1.00 91.81 90 ASN A N 1
ATOM 691 C CA . ASN A 1 90 ? 7.373 -2.913 -7.017 1.00 91.81 90 ASN A CA 1
ATOM 692 C C . ASN A 1 90 ? 7.637 -4.284 -6.389 1.00 91.81 90 ASN A C 1
ATOM 694 O O . ASN A 1 90 ? 8.620 -4.452 -5.670 1.00 91.81 90 ASN A O 1
ATOM 698 N N . LEU A 1 91 ? 6.868 -5.303 -6.776 1.00 90.25 91 LEU A N 1
ATOM 699 C CA . LEU A 1 91 ? 7.118 -6.671 -6.302 1.00 90.25 91 LEU A CA 1
ATOM 700 C C . LEU A 1 91 ? 8.436 -7.251 -6.826 1.00 90.25 91 LEU A C 1
ATOM 702 O O . LEU A 1 91 ? 9.056 -8.072 -6.152 1.00 90.25 91 LEU A O 1
ATOM 706 N N . SER A 1 92 ? 8.852 -6.853 -8.030 1.00 88.75 92 SER A N 1
ATOM 707 C CA . SER A 1 92 ? 9.999 -7.455 -8.712 1.00 88.75 92 SER A CA 1
ATOM 708 C C . SER A 1 92 ? 11.348 -7.068 -8.105 1.00 88.75 92 SER A C 1
ATOM 710 O O . SER A 1 92 ? 12.297 -7.850 -8.163 1.00 88.75 92 SER A O 1
ATOM 712 N N . ASP A 1 93 ? 11.470 -5.844 -7.584 1.00 88.19 93 ASP A N 1
ATOM 713 C CA . ASP A 1 93 ? 12.741 -5.301 -7.091 1.00 88.19 93 ASP A CA 1
ATOM 714 C C . ASP A 1 93 ? 12.655 -4.570 -5.746 1.00 88.19 93 ASP A C 1
ATOM 716 O O . ASP A 1 93 ? 13.677 -4.056 -5.290 1.00 88.19 93 ASP A O 1
ATOM 720 N N . ASP A 1 94 ? 11.483 -4.580 -5.099 1.00 86.19 94 ASP A N 1
ATOM 721 C CA . ASP A 1 94 ? 11.240 -4.008 -3.767 1.00 86.19 94 ASP A CA 1
ATOM 722 C C . ASP A 1 94 ? 11.617 -2.516 -3.693 1.00 86.19 94 ASP A C 1
ATOM 724 O O . ASP A 1 94 ? 12.106 -2.005 -2.679 1.00 86.19 94 ASP A O 1
ATOM 728 N N . LYS A 1 95 ? 11.466 -1.816 -4.830 1.00 87.50 95 LYS A N 1
ATOM 729 C CA . LYS A 1 95 ? 11.756 -0.388 -4.940 1.00 87.50 95 LYS A CA 1
ATOM 730 C C . LYS A 1 95 ? 10.488 0.453 -4.841 1.00 87.50 95 LYS A C 1
ATOM 732 O O . LYS A 1 95 ? 9.537 0.229 -5.599 1.00 87.50 95 LYS A O 1
ATOM 737 N N . PRO A 1 96 ? 10.507 1.496 -3.993 1.00 88.88 96 PRO A N 1
ATOM 738 C CA . PRO A 1 96 ? 9.390 2.407 -3.847 1.00 88.88 96 PRO A CA 1
ATOM 739 C C . PRO A 1 96 ? 9.297 3.370 -5.035 1.00 88.88 96 PRO A C 1
ATOM 741 O O . PRO A 1 96 ? 10.288 3.936 -5.506 1.00 88.88 96 PRO A O 1
ATOM 744 N N . HIS A 1 97 ? 8.068 3.625 -5.463 1.00 85.94 97 HIS A N 1
ATOM 745 C CA . HIS A 1 97 ? 7.711 4.560 -6.516 1.00 85.94 97 HIS A CA 1
ATOM 746 C C . HIS A 1 97 ? 6.536 5.445 -6.096 1.00 85.94 97 HIS A C 1
ATOM 748 O O . HIS A 1 97 ? 5.723 5.107 -5.235 1.00 85.94 97 HIS A O 1
ATOM 754 N N . THR A 1 98 ? 6.434 6.608 -6.734 1.00 87.62 98 THR A N 1
ATOM 755 C CA . THR A 1 98 ? 5.222 7.428 -6.688 1.00 87.62 98 THR A CA 1
ATOM 756 C C . THR A 1 98 ? 4.152 6.837 -7.601 1.00 87.62 98 THR A C 1
ATOM 758 O O . THR A 1 98 ? 4.488 6.274 -8.642 1.00 87.62 98 THR A O 1
ATOM 761 N N . PHE A 1 99 ? 2.884 7.074 -7.277 1.00 90.75 99 PHE A N 1
ATOM 762 C CA . PHE A 1 99 ? 1.751 6.722 -8.135 1.00 90.75 99 PHE A CA 1
ATOM 763 C C . PHE A 1 99 ? 1.834 7.376 -9.521 1.00 90.75 99 PHE A C 1
ATOM 765 O O . PHE A 1 99 ? 2.265 8.528 -9.665 1.00 90.75 99 PHE A O 1
ATOM 772 N N . SER A 1 100 ? 1.364 6.655 -10.531 1.00 91.75 100 SER A N 1
ATOM 773 C CA . SER A 1 100 ? 1.196 7.104 -11.909 1.00 91.75 100 SER A CA 1
ATOM 774 C C . SER A 1 100 ? -0.288 7.251 -12.256 1.00 91.75 100 SER A C 1
ATOM 776 O O . SER A 1 100 ? -1.144 6.526 -11.762 1.00 91.75 100 SER A O 1
ATOM 778 N N . TYR A 1 101 ? -0.606 8.171 -13.170 1.00 90.94 101 TYR A N 1
ATOM 779 C CA . TYR A 1 101 ? -1.979 8.378 -13.658 1.00 90.94 101 TYR A CA 1
ATOM 780 C C . TYR A 1 101 ? -2.543 7.187 -14.448 1.00 90.94 101 TYR A C 1
ATOM 782 O O . TYR A 1 101 ? -3.754 7.098 -14.629 1.00 90.94 101 TYR A O 1
ATOM 790 N N . ASP A 1 102 ? -1.665 6.308 -14.937 1.00 95.19 102 ASP A N 1
ATOM 791 C CA . ASP A 1 102 ? -2.024 5.115 -15.709 1.00 95.19 102 ASP A CA 1
ATOM 792 C C . ASP A 1 102 ? -2.077 3.844 -14.828 1.00 95.19 102 ASP A C 1
ATOM 794 O O . ASP A 1 102 ? -2.221 2.748 -15.371 1.00 95.19 102 ASP A O 1
ATOM 798 N N . ASP A 1 103 ? -1.925 3.960 -13.501 1.00 96.75 103 ASP A N 1
ATOM 799 C CA . ASP A 1 103 ? -1.994 2.805 -12.600 1.00 96.75 103 ASP A CA 1
ATOM 800 C C . ASP A 1 103 ? -3.437 2.316 -12.443 1.00 96.75 103 ASP A C 1
ATOM 802 O O . ASP A 1 103 ? -4.380 3.103 -12.315 1.00 96.75 103 ASP A O 1
ATOM 806 N N . GLU A 1 104 ? -3.603 0.996 -12.445 1.00 98.12 104 GLU A N 1
ATOM 807 C CA . GLU A 1 104 ? -4.886 0.314 -12.287 1.00 98.12 104 GLU A CA 1
ATOM 808 C C . GLU A 1 104 ? -4.865 -0.562 -11.034 1.00 98.12 104 GLU A C 1
ATOM 810 O O . GLU A 1 104 ? -3.981 -1.408 -10.892 1.00 98.12 104 GLU A O 1
ATOM 815 N N . ALA A 1 105 ? -5.857 -0.417 -10.153 1.00 97.88 105 ALA A N 1
ATOM 816 C CA . ALA A 1 105 ? -5.988 -1.279 -8.982 1.00 97.88 105 ALA A CA 1
ATOM 817 C C . ALA A 1 105 ? -6.644 -2.615 -9.368 1.00 97.88 105 ALA A C 1
ATOM 819 O O . ALA A 1 105 ? -7.863 -2.694 -9.558 1.00 97.88 105 ALA A O 1
ATOM 820 N N . ILE A 1 106 ? -5.841 -3.679 -9.445 1.00 97.69 106 ILE A N 1
ATOM 821 C CA . ILE A 1 106 ? -6.251 -5.005 -9.941 1.00 97.69 106 ILE A CA 1
ATOM 822 C C . ILE A 1 106 ? -6.672 -5.993 -8.840 1.00 97.69 106 ILE A C 1
ATOM 824 O O . ILE A 1 106 ? -7.198 -7.059 -9.150 1.00 97.69 106 ILE A O 1
ATOM 828 N N . GLY A 1 107 ? -6.457 -5.650 -7.572 1.00 96.94 107 GLY A N 1
ATOM 829 C CA . GLY A 1 107 ? -6.773 -6.479 -6.407 1.00 96.94 107 GLY A CA 1
ATOM 830 C C . GLY A 1 107 ? -6.176 -5.874 -5.141 1.00 96.94 107 GLY A C 1
ATOM 831 O O . GLY A 1 107 ? -5.745 -4.723 -5.167 1.00 96.94 107 GLY A O 1
ATOM 832 N N . ASN A 1 108 ? -6.129 -6.635 -4.051 1.00 96.19 108 ASN A N 1
ATOM 833 C CA . ASN A 1 108 ? -5.420 -6.254 -2.825 1.00 96.19 108 ASN A CA 1
ATOM 834 C C . ASN A 1 108 ? -4.767 -7.476 -2.164 1.00 96.19 108 ASN A C 1
ATOM 836 O O . ASN A 1 108 ? -5.123 -8.619 -2.457 1.00 96.19 108 ASN A O 1
ATOM 840 N N . VAL A 1 109 ? -3.821 -7.235 -1.257 1.00 94.38 109 VAL A N 1
ATOM 841 C CA . VAL A 1 109 ? -3.042 -8.292 -0.588 1.00 94.38 109 VAL A CA 1
ATOM 842 C C . VAL A 1 109 ? -3.883 -9.241 0.281 1.00 94.38 109 VAL A C 1
ATOM 844 O O . VAL A 1 109 ? -3.434 -10.347 0.574 1.00 94.38 109 VAL A O 1
ATOM 847 N N . HIS A 1 110 ? -5.091 -8.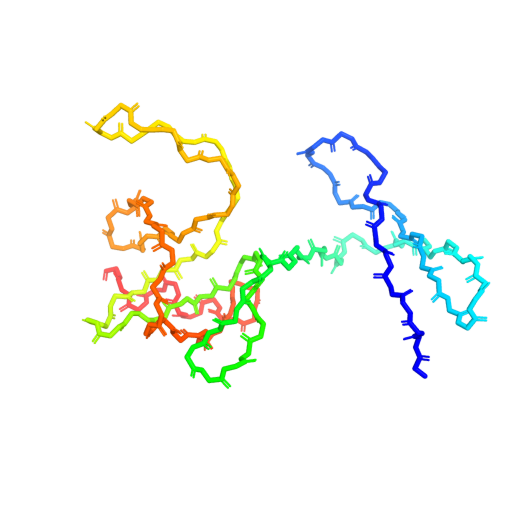837 0.690 1.00 90.38 110 HIS A N 1
ATOM 848 C CA . HIS A 1 110 ? -5.951 -9.618 1.586 1.00 90.38 110 HIS A CA 1
ATOM 849 C C . HIS A 1 110 ? -6.889 -10.560 0.821 1.00 90.38 110 HIS A C 1
ATOM 851 O O . HIS A 1 110 ? -7.117 -11.693 1.244 1.00 90.38 110 HIS A O 1
ATOM 857 N N . GLU A 1 111 ? -7.442 -10.097 -0.301 1.00 93.50 111 GLU A N 1
ATOM 858 C CA . GLU A 1 111 ? -8.427 -10.829 -1.104 1.00 93.50 111 GLU A CA 1
ATOM 859 C C . GLU A 1 111 ? -7.802 -11.555 -2.301 1.00 93.50 111 GLU A C 1
ATOM 861 O O . GLU A 1 111 ? -8.382 -12.531 -2.779 1.00 93.50 111 GLU A O 1
ATOM 866 N N . ASN A 1 112 ? -6.632 -11.105 -2.767 1.00 95.81 112 ASN A N 1
ATOM 867 C CA . ASN A 1 112 ? -5.970 -11.610 -3.971 1.00 95.81 112 ASN A CA 1
ATOM 868 C C . ASN A 1 112 ? -4.497 -11.998 -3.734 1.00 95.81 112 ASN A C 1
ATOM 870 O O . ASN A 1 112 ? -3.605 -11.478 -4.416 1.00 95.81 112 ASN A O 1
ATOM 874 N N . PRO A 1 113 ? -4.198 -12.910 -2.788 1.00 92.00 113 PRO A N 1
ATOM 875 C CA . PRO A 1 113 ? -2.821 -13.320 -2.503 1.00 92.00 113 PRO A CA 1
ATOM 876 C C . PRO A 1 113 ? -2.107 -13.929 -3.721 1.00 92.00 113 PRO A C 1
ATOM 878 O O . PRO A 1 113 ? -0.886 -13.838 -3.828 1.00 92.00 113 PRO A O 1
ATOM 881 N N . GLU A 1 114 ? -2.846 -14.501 -4.675 1.00 94.12 114 GLU A N 1
ATOM 882 C CA . GLU A 1 114 ? -2.310 -15.049 -5.924 1.00 94.12 114 GLU A CA 1
ATOM 883 C C . GLU A 1 114 ? -1.611 -14.004 -6.808 1.00 94.12 114 GLU A C 1
ATOM 885 O O . GLU A 1 114 ? -0.729 -14.355 -7.592 1.00 94.12 114 GLU A O 1
ATOM 890 N N . LEU A 1 115 ? -1.963 -12.719 -6.673 1.00 93.00 115 LEU A N 1
ATOM 891 C CA . LEU A 1 115 ? -1.320 -11.637 -7.425 1.00 93.00 115 LEU A CA 1
ATOM 892 C C . LEU A 1 115 ? 0.121 -11.385 -6.966 1.00 93.00 115 LEU A C 1
ATOM 894 O O . LEU A 1 115 ? 0.897 -10.790 -7.708 1.00 93.00 115 LEU A O 1
ATOM 898 N N . LEU A 1 116 ? 0.490 -11.861 -5.774 1.00 88.12 116 LEU A N 1
ATOM 899 C CA . LEU A 1 116 ? 1.814 -11.658 -5.182 1.00 88.12 116 LEU A CA 1
ATOM 900 C C . LEU A 1 116 ? 2.850 -12.687 -5.649 1.00 88.12 116 LEU A C 1
ATOM 902 O O . LEU A 1 116 ? 4.050 -12.513 -5.435 1.00 88.12 116 LEU A O 1
ATOM 906 N N . GLU A 1 117 ? 2.393 -13.770 -6.275 1.00 79.06 117 GLU A N 1
ATOM 907 C CA . GLU A 1 117 ? 3.246 -14.845 -6.788 1.00 79.06 117 GLU A CA 1
ATOM 908 C C . GLU A 1 117 ? 3.531 -14.710 -8.290 1.00 79.06 117 GLU A C 1
ATOM 910 O O . GLU A 1 117 ? 4.459 -15.335 -8.795 1.00 79.06 117 GLU A O 1
ATOM 915 N N . ALA A 1 118 ? 2.743 -13.904 -9.009 1.00 61.19 118 ALA A N 1
ATOM 916 C CA . ALA A 1 118 ? 2.745 -13.855 -10.470 1.00 61.19 118 ALA A CA 1
ATOM 917 C C . ALA A 1 118 ? 3.932 -13.093 -11.094 1.00 61.19 118 ALA A C 1
ATOM 919 O O . ALA A 1 118 ? 4.174 -13.257 -12.288 1.00 61.19 118 ALA A O 1
ATOM 920 N N . ASP A 1 119 ? 4.651 -12.284 -10.308 1.00 57.09 119 ASP A N 1
ATOM 921 C CA . ASP A 1 119 ? 5.725 -11.387 -10.780 1.00 57.09 119 ASP A CA 1
ATOM 922 C C . ASP A 1 119 ? 7.088 -11.669 -10.098 1.00 57.09 119 ASP A C 1
ATOM 924 O O . ASP A 1 119 ? 7.973 -10.813 -10.074 1.00 57.09 119 ASP A O 1
ATOM 928 N N . LYS A 1 120 ? 7.248 -12.874 -9.519 1.00 52.19 120 LYS A N 1
ATOM 929 C CA . LYS A 1 120 ? 8.515 -13.395 -8.965 1.00 52.19 120 LYS A CA 1
ATOM 930 C C . LYS A 1 120 ? 9.286 -14.279 -9.943 1.00 52.19 120 LYS A C 1
ATOM 932 O O . LYS A 1 120 ? 8.647 -15.041 -10.702 1.00 52.19 120 LYS A O 1
#